Protein AF-A0A6G2X9A8-F1 (afdb_monomer_lite)

Structure (mmCIF, N/CA/C/O backbone):
data_AF-A0A6G2X9A8-F1
#
_entry.id   AF-A0A6G2X9A8-F1
#
loop_
_atom_site.group_PDB
_atom_site.id
_atom_site.type_symbol
_atom_site.label_atom_id
_atom_site.label_alt_id
_atom_site.label_comp_id
_atom_site.label_asym_id
_atom_site.label_entity_id
_atom_site.label_seq_id
_atom_site.pdbx_PDB_ins_code
_atom_site.Cartn_x
_atom_site.Cartn_y
_atom_site.Cartn_z
_atom_site.occupancy
_atom_site.B_iso_or_equiv
_atom_site.auth_seq_id
_atom_site.auth_comp_id
_atom_site.auth_asym_id
_atom_site.auth_atom_id
_atom_site.pdbx_PDB_model_num
ATOM 1 N N . MET A 1 1 ? 15.534 2.815 -18.500 1.00 61.81 1 MET A N 1
ATOM 2 C CA . MET A 1 1 ? 14.133 3.265 -18.374 1.00 61.81 1 MET A CA 1
ATOM 3 C C . MET A 1 1 ? 14.168 4.778 -18.281 1.00 61.81 1 MET A C 1
ATOM 5 O O . MET A 1 1 ? 14.915 5.272 -17.443 1.00 61.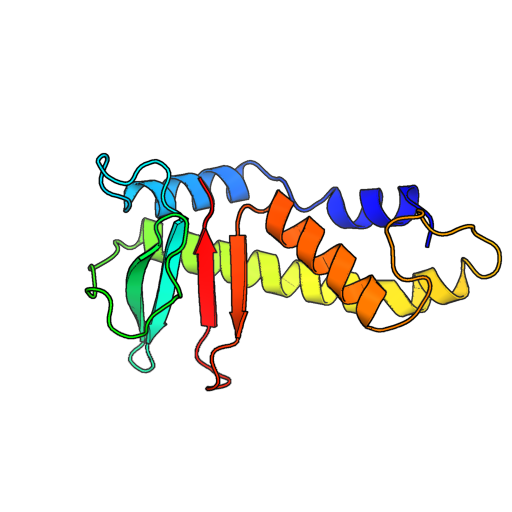81 1 MET A O 1
ATOM 9 N N . ASP A 1 2 ? 13.472 5.500 -19.159 1.00 64.50 2 ASP A N 1
ATOM 10 C CA . ASP A 1 2 ? 13.377 6.961 -19.018 1.00 64.50 2 ASP A CA 1
ATOM 11 C C . ASP A 1 2 ? 12.244 7.354 -18.055 1.00 64.50 2 ASP A C 1
ATOM 13 O O . ASP A 1 2 ? 11.486 6.514 -17.568 1.00 64.50 2 ASP A O 1
ATOM 17 N N . ASP A 1 3 ? 12.137 8.641 -17.745 1.00 68.88 3 ASP A N 1
ATOM 18 C CA . ASP A 1 3 ? 11.106 9.137 -16.832 1.00 68.88 3 ASP A CA 1
ATOM 19 C C . ASP A 1 3 ? 9.676 8.931 -17.381 1.00 68.88 3 ASP A C 1
ATOM 21 O O . ASP A 1 3 ? 8.725 8.771 -16.618 1.00 68.88 3 ASP A O 1
ATOM 25 N N . ASN A 1 4 ? 9.501 8.852 -18.706 1.00 74.06 4 ASN A N 1
ATOM 26 C CA . ASN A 1 4 ? 8.192 8.609 -19.322 1.00 74.06 4 ASN A CA 1
ATOM 27 C C . ASN A 1 4 ? 7.691 7.190 -19.055 1.00 74.06 4 ASN A C 1
ATOM 29 O O . ASN A 1 4 ? 6.519 6.981 -18.746 1.00 74.06 4 ASN A O 1
ATOM 33 N N . ASP A 1 5 ? 8.590 6.221 -19.155 1.00 71.38 5 ASP A N 1
ATOM 34 C CA . ASP A 1 5 ? 8.344 4.825 -18.835 1.00 71.38 5 ASP A CA 1
ATOM 35 C C . ASP A 1 5 ? 7.938 4.642 -17.354 1.00 71.38 5 ASP A C 1
ATOM 37 O O . ASP A 1 5 ? 6.937 3.980 -17.064 1.00 71.38 5 ASP A O 1
ATOM 41 N N . ARG A 1 6 ? 8.639 5.311 -16.421 1.00 73.31 6 ARG A N 1
ATOM 42 C CA . ARG A 1 6 ? 8.266 5.380 -14.990 1.00 73.31 6 ARG A CA 1
ATOM 43 C C . ARG A 1 6 ? 6.873 5.980 -14.812 1.00 73.31 6 ARG A C 1
ATOM 45 O O . ARG A 1 6 ? 6.024 5.382 -14.158 1.00 73.31 6 ARG A O 1
ATOM 52 N N . ARG A 1 7 ? 6.604 7.137 -15.425 1.00 75.62 7 ARG A N 1
ATOM 53 C CA . ARG A 1 7 ? 5.298 7.814 -15.326 1.00 75.62 7 ARG A CA 1
ATOM 54 C C . ARG A 1 7 ? 4.149 6.941 -15.817 1.00 75.62 7 ARG A C 1
ATOM 56 O O . ARG A 1 7 ? 3.105 6.942 -15.177 1.00 75.62 7 ARG A O 1
ATOM 63 N N . ARG A 1 8 ? 4.339 6.183 -16.903 1.00 76.12 8 ARG A N 1
ATOM 64 C CA . ARG A 1 8 ? 3.325 5.257 -17.439 1.00 76.12 8 ARG A CA 1
ATOM 65 C C . ARG A 1 8 ? 3.010 4.122 -16.473 1.00 76.12 8 ARG A C 1
ATOM 67 O O . ARG A 1 8 ? 1.839 3.830 -16.259 1.00 76.12 8 ARG A O 1
ATOM 74 N N . LEU A 1 9 ? 4.030 3.517 -15.860 1.00 73.50 9 LEU A N 1
ATOM 75 C CA . LEU A 1 9 ? 3.826 2.483 -14.839 1.00 73.50 9 LEU A CA 1
ATOM 76 C C . LEU A 1 9 ? 3.075 3.024 -13.615 1.00 73.50 9 LEU A C 1
ATOM 78 O O . LEU A 1 9 ? 2.259 2.317 -13.032 1.00 73.50 9 LEU A O 1
ATOM 82 N N . LEU A 1 10 ? 3.317 4.286 -13.257 1.00 76.00 10 LEU A N 1
ATOM 83 C CA . LEU A 1 10 ? 2.700 4.949 -12.108 1.00 76.00 10 LEU A CA 1
ATOM 84 C C . LEU A 1 10 ? 1.340 5.602 -12.411 1.00 76.00 10 LEU A C 1
ATOM 86 O O . LEU A 1 10 ? 0.674 6.082 -11.490 1.00 76.00 10 LEU A O 1
ATOM 90 N N . GLN A 1 11 ? 0.916 5.665 -13.673 1.00 75.75 11 GLN A N 1
ATOM 91 C CA . GLN A 1 11 ? -0.308 6.366 -14.074 1.00 75.75 11 GLN A CA 1
ATOM 92 C C . GLN A 1 11 ? -1.580 5.664 -13.575 1.00 75.75 11 GLN A C 1
ATOM 94 O O . GLN A 1 11 ? -2.604 6.312 -13.394 1.00 75.75 11 GLN A O 1
ATOM 99 N N . PHE A 1 12 ? -1.508 4.357 -13.322 1.00 66.56 12 PHE A N 1
ATOM 100 C CA . PHE A 1 12 ? -2.654 3.539 -12.910 1.00 66.56 12 PHE A CA 1
ATOM 101 C C . PHE A 1 12 ? -2.871 3.489 -11.389 1.00 66.56 12 PHE A C 1
ATOM 103 O O . PHE A 1 12 ? -3.877 2.953 -10.932 1.00 66.56 12 PHE A O 1
ATOM 110 N N . SER A 1 13 ? -1.944 4.063 -10.617 1.00 68.38 13 SER A N 1
ATOM 111 C CA . SER A 1 13 ? -1.923 3.962 -9.153 1.00 68.38 13 SER A CA 1
ATOM 112 C C . SER A 1 13 ? -3.014 4.797 -8.482 1.00 68.38 13 SER A C 1
ATOM 114 O O . SER A 1 13 ? -3.655 4.349 -7.538 1.00 68.38 13 SER A 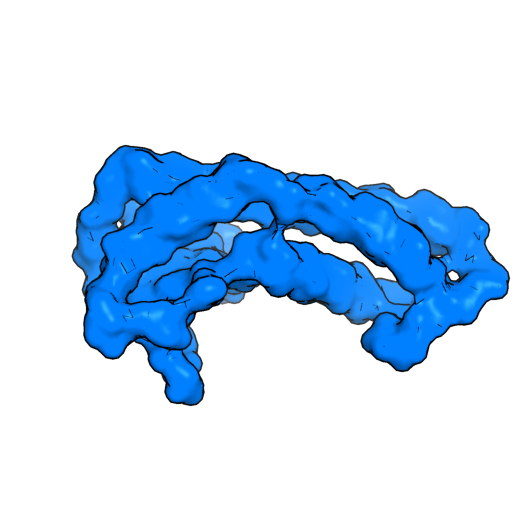O 1
ATOM 116 N N . GLU A 1 14 ? -3.229 6.023 -8.954 1.00 69.56 14 GLU A N 1
ATOM 117 C CA . GLU A 1 14 ? -4.117 6.989 -8.304 1.00 69.56 14 GLU A CA 1
ATOM 118 C C . GLU A 1 14 ? -5.523 6.868 -8.891 1.00 69.56 14 GLU A C 1
ATOM 120 O O . GLU A 1 14 ? -5.799 7.310 -10.006 1.00 69.56 14 GLU A O 1
ATOM 125 N N . THR A 1 15 ? -6.424 6.235 -8.140 1.00 79.69 15 THR A N 1
ATOM 126 C CA . THR A 1 15 ? -7.831 6.089 -8.526 1.00 79.69 15 THR A CA 1
ATOM 127 C C . THR A 1 15 ? -8.744 6.613 -7.419 1.00 79.69 15 THR A C 1
ATOM 129 O O . THR A 1 15 ? -8.373 6.549 -6.243 1.00 79.69 15 THR A O 1
ATOM 132 N N . PRO A 1 16 ? -9.974 7.059 -7.741 1.00 86.25 16 PRO A N 1
ATOM 133 C CA . PRO A 1 16 ? -10.953 7.448 -6.723 1.00 86.25 16 PRO A CA 1
ATOM 134 C C . PRO A 1 16 ? -11.212 6.357 -5.670 1.00 86.25 16 PRO A C 1
ATOM 136 O O . PRO A 1 16 ? -11.516 6.662 -4.520 1.00 86.25 16 PRO A O 1
ATOM 139 N N . LEU A 1 17 ? -11.058 5.081 -6.045 1.00 87.38 17 LEU A N 1
ATOM 140 C CA . LEU A 1 17 ? -11.202 3.943 -5.135 1.00 87.38 17 LEU A CA 1
ATOM 141 C C . LEU A 1 17 ? -10.061 3.863 -4.114 1.00 87.38 17 LEU A C 1
ATOM 143 O O . LEU A 1 17 ? -10.315 3.553 -2.951 1.00 87.38 17 LEU A O 1
ATOM 147 N N . VAL A 1 18 ? -8.826 4.169 -4.526 1.00 88.75 18 VAL A N 1
ATOM 148 C CA . VAL A 1 18 ? -7.668 4.241 -3.621 1.00 88.75 18 VAL A CA 1
ATOM 149 C C . VAL A 1 18 ? -7.857 5.369 -2.617 1.00 88.75 18 VAL A C 1
ATOM 151 O O . VAL A 1 18 ? -7.748 5.118 -1.420 1.00 88.75 18 VAL A O 1
ATOM 154 N N . GLU A 1 19 ? -8.242 6.564 -3.064 1.00 89.56 19 GLU A N 1
ATOM 155 C CA . GLU A 1 19 ? -8.492 7.690 -2.153 1.00 89.56 19 GLU A CA 1
ATOM 156 C C . GLU A 1 19 ? -9.636 7.402 -1.175 1.00 89.56 19 GLU A C 1
ATOM 158 O O . GLU A 1 19 ? -9.522 7.679 0.020 1.00 89.56 19 GLU A O 1
ATOM 163 N N . HIS A 1 20 ? -10.718 6.775 -1.646 1.00 91.81 20 HIS A N 1
ATOM 164 C CA . HIS A 1 20 ? -11.810 6.351 -0.774 1.00 91.81 20 HIS A CA 1
ATOM 165 C C . HIS A 1 20 ? -11.348 5.316 0.264 1.00 91.81 20 HIS A C 1
ATOM 167 O O . HIS A 1 20 ? -11.691 5.425 1.443 1.00 91.81 20 HIS A O 1
ATOM 173 N N . ALA A 1 21 ? -10.556 4.318 -0.140 1.00 91.50 21 ALA A N 1
ATOM 174 C CA . ALA A 1 21 ? -10.024 3.308 0.771 1.00 91.50 21 ALA A CA 1
ATOM 175 C C . ALA A 1 21 ? -9.057 3.916 1.802 1.00 91.50 21 ALA A C 1
ATOM 177 O O . ALA A 1 21 ? -9.177 3.633 2.997 1.00 91.50 21 ALA A O 1
ATOM 178 N N . VAL A 1 22 ? -8.160 4.808 1.370 1.00 91.25 22 VAL A N 1
ATOM 179 C CA . VAL A 1 22 ? -7.261 5.564 2.253 1.00 91.25 22 VAL A CA 1
ATOM 180 C C . VAL A 1 22 ? -8.070 6.391 3.248 1.00 91.25 22 VAL A C 1
ATOM 182 O O . VAL A 1 22 ? -7.839 6.275 4.449 1.00 91.25 22 VAL A O 1
ATOM 185 N N . GLY A 1 23 ? -9.065 7.154 2.785 1.00 91.06 23 GLY A N 1
ATOM 186 C CA . GLY A 1 23 ? -9.962 7.934 3.641 1.00 91.06 23 GLY A CA 1
ATOM 187 C C . GLY A 1 23 ? -10.725 7.074 4.653 1.00 91.06 23 GLY A C 1
ATOM 188 O O . GLY A 1 23 ? -10.810 7.427 5.830 1.00 91.06 23 GLY A O 1
ATOM 189 N N . THR A 1 24 ? -11.206 5.905 4.222 1.00 92.94 24 THR A N 1
ATOM 190 C CA . THR A 1 24 ? -11.918 4.941 5.076 1.00 92.94 24 THR A CA 1
ATOM 191 C C . THR A 1 24 ? -11.026 4.413 6.199 1.00 92.94 24 THR A C 1
ATOM 193 O O . THR A 1 24 ? -11.468 4.316 7.340 1.00 92.94 24 THR A O 1
ATOM 196 N N . LEU A 1 25 ? -9.763 4.084 5.912 1.00 89.94 25 LEU A N 1
ATOM 197 C CA . LEU A 1 25 ? -8.821 3.651 6.948 1.00 89.94 25 LEU A CA 1
ATOM 198 C C . LEU A 1 25 ? -8.397 4.812 7.846 1.00 89.94 25 LEU A C 1
ATOM 200 O O . LEU A 1 25 ? -8.349 4.677 9.065 1.00 89.94 25 LEU A O 1
ATOM 204 N N . ARG A 1 26 ? -8.132 5.977 7.253 1.00 87.62 26 ARG A N 1
ATOM 205 C CA . ARG A 1 26 ? -7.767 7.212 7.954 1.00 87.62 26 ARG A CA 1
ATOM 206 C C . ARG A 1 26 ? -8.832 7.670 8.947 1.00 87.62 26 ARG A C 1
ATOM 208 O O . ARG A 1 26 ? -8.471 8.296 9.937 1.00 87.62 26 ARG A O 1
ATOM 215 N N . SER A 1 27 ? -10.103 7.321 8.747 1.00 87.44 27 SER A N 1
ATOM 216 C CA . SER A 1 27 ? -11.168 7.604 9.717 1.00 87.44 27 SER A CA 1
ATOM 217 C C . SER A 1 27 ? -10.986 6.867 11.054 1.00 87.44 27 SER A C 1
ATOM 219 O O . SER A 1 27 ? -11.657 7.206 12.024 1.00 87.44 27 SER A O 1
ATOM 221 N N . CYS A 1 28 ? -10.113 5.854 11.118 1.00 80.56 28 CYS A N 1
ATOM 222 C CA . CYS A 1 28 ? -9.724 5.188 12.363 1.00 80.56 28 CYS A CA 1
ATOM 223 C C . CYS A 1 28 ? -8.750 6.020 13.207 1.00 80.56 28 CYS A C 1
ATOM 225 O O . CYS A 1 28 ? -8.543 5.697 14.375 1.00 80.56 28 CYS A O 1
ATOM 227 N N . VAL A 1 29 ? -8.097 7.029 12.620 1.00 78.44 29 VAL A N 1
ATOM 228 C CA . VAL A 1 29 ? -7.092 7.850 13.300 1.00 78.44 29 VAL A CA 1
ATOM 229 C C . VAL A 1 29 ? -7.810 8.869 14.190 1.00 78.44 29 VAL A C 1
ATOM 231 O O . VAL A 1 29 ? -8.576 9.681 13.665 1.00 78.44 29 VAL A O 1
ATOM 234 N N . PRO A 1 30 ? -7.570 8.868 15.515 1.00 77.06 30 PRO A N 1
ATOM 235 C CA . PRO A 1 30 ? -8.091 9.907 16.397 1.00 77.06 30 PRO A CA 1
ATOM 236 C C . PRO A 1 30 ? -7.621 11.299 15.953 1.00 77.06 30 PRO A C 1
ATOM 238 O O . PRO A 1 30 ? -6.513 11.453 15.430 1.00 77.06 30 PRO A O 1
ATOM 241 N N . SER A 1 31 ? -8.457 12.322 16.135 1.00 77.75 31 SER A N 1
ATOM 242 C CA . SER A 1 31 ? -8.208 13.668 15.599 1.00 77.75 31 SER A CA 1
ATOM 243 C C . SER A 1 31 ? -6.950 14.320 16.181 1.00 77.75 31 SER A C 1
ATOM 245 O O . SER A 1 31 ? -6.271 15.077 15.483 1.00 77.75 31 SER A O 1
ATOM 247 N N . GLU A 1 32 ? -6.585 13.968 17.413 1.00 75.94 32 GLU A N 1
ATOM 248 C CA . GLU A 1 32 ? -5.345 14.365 18.079 1.00 75.94 32 GLU A CA 1
ATOM 249 C C . GLU A 1 32 ? -4.076 13.844 17.376 1.00 75.94 32 GLU A C 1
ATOM 251 O O . GLU A 1 32 ? -2.995 14.397 17.568 1.00 75.94 32 GLU A O 1
ATOM 256 N N . TYR A 1 33 ? -4.206 12.834 16.510 1.00 76.94 33 TYR A N 1
ATOM 257 C CA . TYR A 1 33 ? -3.117 12.252 15.726 1.00 76.94 33 TYR A CA 1
ATOM 258 C C . TYR A 1 33 ? -3.320 12.413 14.217 1.00 76.94 33 TYR A C 1
ATOM 260 O O . TYR A 1 33 ? -2.814 11.607 13.433 1.00 76.94 33 TYR A O 1
ATOM 268 N N . LYS A 1 34 ? -4.049 13.449 13.778 1.00 76.12 34 LYS A N 1
ATOM 269 C CA . LYS A 1 34 ? -4.361 13.673 12.356 1.00 76.12 34 LYS A CA 1
ATOM 270 C C . LYS A 1 34 ? -3.123 13.652 11.444 1.00 76.12 34 LYS A C 1
ATOM 272 O O . LYS A 1 34 ? -3.214 13.135 10.336 1.00 76.12 34 LYS A O 1
ATOM 277 N N . ASP A 1 35 ? -1.975 14.126 11.922 1.00 80.19 35 ASP A N 1
ATOM 278 C CA . ASP A 1 35 ? -0.731 14.193 11.143 1.00 80.19 35 ASP A CA 1
ATOM 279 C C . ASP A 1 35 ? 0.120 12.908 11.266 1.00 80.19 35 ASP A C 1
ATOM 281 O O . ASP A 1 35 ? 1.150 12.757 10.608 1.00 80.19 35 ASP A O 1
ATOM 285 N N . GLY A 1 36 ? -0.308 11.959 12.106 1.00 80.12 36 GLY A N 1
ATOM 286 C CA . GLY A 1 36 ? 0.328 10.659 12.286 1.00 80.12 36 GLY A CA 1
ATOM 287 C C . GLY A 1 36 ? 0.026 9.696 11.137 1.00 80.12 36 GLY A C 1
ATOM 288 O O . GLY A 1 36 ? -0.987 9.806 10.445 1.00 80.12 36 GLY A O 1
ATOM 289 N N . LYS A 1 37 ? 0.904 8.711 10.938 1.00 83.94 37 LYS A N 1
ATOM 290 C CA . LYS A 1 37 ? 0.696 7.631 9.966 1.00 83.94 37 LYS A CA 1
ATOM 291 C C . LYS A 1 37 ? -0.068 6.485 10.618 1.00 83.94 37 LYS A C 1
ATOM 293 O O . LYS A 1 37 ? 0.255 6.087 11.731 1.00 83.94 37 LYS A O 1
ATOM 298 N N . LEU A 1 38 ? -1.042 5.911 9.929 1.00 85.19 38 LEU A N 1
ATOM 299 C CA . LEU A 1 38 ? -1.799 4.768 10.433 1.00 85.19 38 LEU A CA 1
ATOM 300 C C . LEU A 1 38 ? -1.068 3.472 10.079 1.00 85.19 38 LEU A C 1
ATOM 302 O O . LEU A 1 38 ? -0.910 3.155 8.910 1.00 85.19 38 LEU A O 1
ATOM 306 N N . PHE A 1 39 ? -0.625 2.721 11.074 1.00 86.12 39 PHE A N 1
ATOM 307 C CA . PHE A 1 39 ? -0.070 1.383 10.922 1.00 86.12 39 PHE A CA 1
ATOM 308 C C . PHE A 1 39 ? -1.178 0.350 11.116 1.00 86.12 39 PHE A C 1
ATOM 310 O O . PHE A 1 39 ? -1.857 0.373 12.143 1.00 86.12 39 PHE A O 1
ATOM 317 N N . LEU A 1 40 ? -1.352 -0.546 10.148 1.00 86.06 40 LEU A N 1
ATOM 318 C CA . LEU A 1 40 ? -2.248 -1.692 10.247 1.00 86.06 40 LEU A CA 1
ATOM 319 C C . LEU A 1 40 ? -1.463 -2.978 10.008 1.00 86.06 40 LEU A C 1
ATOM 321 O O . LEU A 1 40 ? -0.709 -3.050 9.042 1.00 86.06 40 LEU A O 1
ATOM 325 N N . GLU A 1 41 ? -1.675 -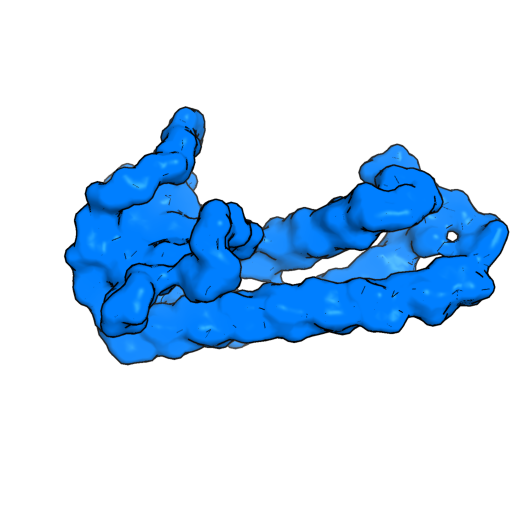3.986 10.844 1.00 84.50 41 GLU A N 1
ATOM 326 C CA . GLU A 1 41 ? -0.999 -5.287 10.794 1.00 84.50 41 GLU A CA 1
ATOM 327 C C . GLU A 1 41 ? -2.027 -6.417 10.863 1.00 84.50 41 GLU A C 1
ATOM 329 O O . GLU A 1 41 ? -2.868 -6.429 11.759 1.00 84.50 41 GLU A O 1
ATOM 334 N N . LEU A 1 42 ? -1.963 -7.364 9.924 1.00 80.44 42 LEU A N 1
ATOM 335 C CA . LEU A 1 42 ? -2.825 -8.546 9.921 1.00 80.44 42 LEU A CA 1
ATOM 336 C C . LEU A 1 42 ? -2.246 -9.637 10.831 1.00 80.44 42 LEU A C 1
ATOM 338 O O . LEU A 1 42 ? -1.293 -10.306 10.446 1.00 80.44 42 LEU A O 1
ATOM 342 N N . GLY A 1 43 ? -2.842 -9.835 12.003 1.00 74.19 43 GLY A N 1
ATOM 343 C CA . GLY A 1 43 ? -2.520 -10.917 12.927 1.00 74.19 43 GLY A CA 1
ATOM 344 C C . GLY A 1 43 ? -2.791 -12.308 12.343 1.00 74.19 43 GLY A C 1
ATOM 345 O O . GLY A 1 43 ? -3.591 -12.486 11.423 1.00 74.19 43 GLY A O 1
ATOM 346 N N . VAL A 1 44 ? -2.132 -13.322 12.912 1.00 75.06 44 VAL A N 1
ATOM 347 C CA . VAL A 1 44 ? -2.236 -14.736 12.484 1.00 75.06 44 VAL A CA 1
ATOM 348 C C . VAL A 1 44 ? -3.659 -15.289 12.647 1.00 75.06 44 VAL A C 1
ATOM 350 O O . VAL A 1 44 ? -4.079 -16.181 11.916 1.00 75.06 44 VAL A O 1
ATOM 353 N N . ASP A 1 45 ? -4.423 -14.732 13.581 1.00 73.88 45 ASP A N 1
ATOM 354 C CA . ASP A 1 45 ? -5.833 -15.045 13.823 1.00 73.88 45 ASP A CA 1
ATOM 355 C C . ASP A 1 45 ? -6.795 -14.324 12.855 1.00 73.88 45 ASP A C 1
ATOM 357 O O . ASP A 1 45 ? -8.016 -14.431 12.985 1.00 73.88 45 ASP A O 1
ATOM 361 N N . GLY A 1 46 ? -6.262 -13.580 11.881 1.00 73.31 46 GLY A N 1
ATOM 362 C CA . GLY A 1 46 ? -7.029 -12.791 10.922 1.00 73.31 46 GLY A CA 1
ATOM 363 C C . GLY A 1 46 ? -7.559 -11.470 11.483 1.00 73.31 46 GLY A C 1
ATOM 364 O O . GLY A 1 46 ? -8.324 -10.786 10.794 1.00 73.31 46 GLY A O 1
ATOM 365 N N . THR A 1 47 ? -7.182 -11.097 12.710 1.00 77.38 47 THR A N 1
ATOM 366 C CA . THR A 1 47 ? -7.493 -9.778 13.268 1.00 77.38 47 THR A CA 1
ATOM 367 C C . THR A 1 47 ? -6.554 -8.719 12.703 1.00 77.38 47 THR A C 1
ATOM 369 O O . THR A 1 47 ? -5.441 -9.014 12.283 1.00 77.38 47 THR A O 1
ATOM 372 N N . ILE A 1 48 ? -7.006 -7.466 12.650 1.00 78.81 48 ILE A N 1
ATOM 373 C CA . ILE A 1 48 ? -6.167 -6.351 12.205 1.00 78.81 48 ILE A CA 1
ATOM 374 C C . ILE A 1 48 ? -5.831 -5.490 13.418 1.00 78.81 48 ILE A C 1
ATOM 376 O O . ILE A 1 48 ? -6.713 -4.904 14.048 1.00 78.81 48 ILE A O 1
ATOM 380 N N . HIS A 1 49 ? -4.546 -5.424 13.745 1.00 78.88 49 HIS A N 1
ATOM 381 C CA . HIS A 1 49 ? -3.999 -4.545 14.768 1.00 78.88 49 HIS A CA 1
ATOM 382 C C . HIS A 1 49 ? -3.772 -3.159 14.178 1.00 78.88 49 HIS A C 1
ATOM 384 O O . HIS A 1 49 ? -3.307 -3.031 13.047 1.00 78.88 49 HIS A O 1
ATOM 390 N N . VAL A 1 50 ? -4.103 -2.116 14.939 1.00 79.62 50 VAL A N 1
ATOM 391 C CA . VAL A 1 50 ? -4.069 -0.733 14.457 1.00 79.62 50 VAL A CA 1
ATOM 392 C C . VAL A 1 50 ? -3.243 0.123 15.409 1.00 79.62 50 VAL A C 1
ATOM 394 O O . VAL A 1 50 ? -3.403 0.076 16.624 1.00 79.62 50 VAL A O 1
ATOM 397 N N . GLY A 1 51 ? -2.360 0.950 14.865 1.00 78.00 51 GLY A N 1
ATOM 398 C CA . GLY A 1 51 ? -1.581 1.913 15.632 1.00 78.00 51 GLY A CA 1
ATOM 399 C C . GLY A 1 51 ? -1.378 3.208 14.862 1.00 78.00 51 GLY A C 1
ATOM 400 O O . GLY A 1 51 ? -1.456 3.222 13.641 1.00 78.00 51 GLY A O 1
ATOM 401 N N . VAL A 1 52 ? -1.079 4.303 15.560 1.00 78.25 52 VAL A N 1
ATOM 402 C CA . VAL A 1 52 ? -0.768 5.587 14.912 1.00 78.25 52 VAL A CA 1
ATOM 403 C C . VAL A 1 52 ? 0.677 5.973 15.188 1.00 78.25 52 VAL A C 1
ATOM 405 O O . VAL A 1 52 ? 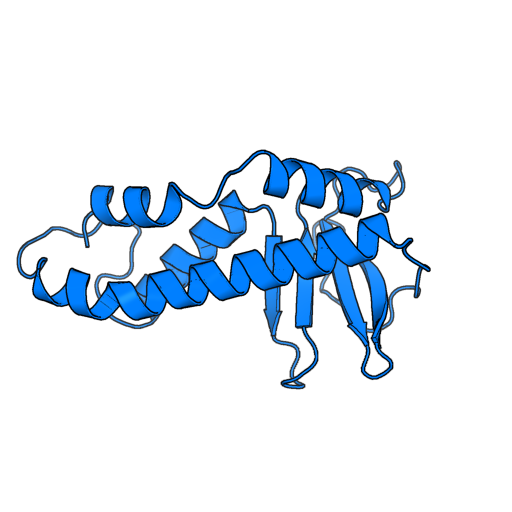1.047 6.211 16.332 1.00 78.25 52 VAL A O 1
ATOM 408 N N . LEU A 1 53 ? 1.516 5.953 14.157 1.00 78.38 53 LEU A N 1
ATOM 409 C CA . LEU A 1 53 ? 2.934 6.303 14.198 1.00 78.38 53 LEU A CA 1
ATOM 410 C C . LEU A 1 53 ? 3.092 7.819 14.109 1.00 78.38 53 LEU A C 1
ATOM 412 O O . LEU A 1 53 ? 2.747 8.422 13.089 1.00 78.38 53 LEU A O 1
ATOM 416 N N . MET A 1 54 ? 3.643 8.420 15.158 1.00 80.06 54 MET A N 1
ATOM 417 C CA . MET A 1 54 ? 3.999 9.834 15.149 1.00 80.06 54 MET A CA 1
ATOM 418 C C . MET A 1 54 ? 5.331 10.061 14.418 1.00 80.06 54 MET A C 1
ATOM 420 O O . MET A 1 54 ? 6.122 9.127 14.253 1.00 80.06 54 MET A O 1
ATOM 424 N N . PRO A 1 55 ? 5.611 11.287 13.945 1.00 68.31 55 PRO A N 1
ATOM 425 C CA . PRO A 1 55 ? 6.914 11.614 13.375 1.00 68.31 55 PRO A CA 1
ATOM 426 C C . PRO A 1 55 ? 8.048 11.273 14.356 1.00 68.31 55 PRO A C 1
ATOM 428 O O . PRO A 1 55 ? 8.074 11.777 15.474 1.00 68.31 55 PRO A O 1
ATOM 431 N N . GLY A 1 56 ? 8.977 10.407 13.939 1.00 66.12 56 GLY A N 1
ATOM 432 C CA . GLY A 1 56 ? 10.083 9.919 14.776 1.00 66.12 56 GLY A CA 1
ATOM 433 C C . GLY A 1 56 ? 9.833 8.571 15.464 1.00 66.12 56 GLY A C 1
ATOM 434 O O . GLY A 1 56 ? 10.794 7.942 15.911 1.00 66.12 56 GLY A O 1
ATOM 435 N N . ASP A 1 57 ? 8.592 8.076 15.482 1.00 68.69 57 ASP A N 1
ATOM 436 C CA . ASP A 1 57 ? 8.282 6.755 16.028 1.00 68.69 57 ASP A CA 1
ATOM 437 C C . ASP A 1 57 ? 8.856 5.638 15.152 1.00 68.69 57 ASP A C 1
ATOM 439 O O . ASP A 1 57 ? 8.700 5.624 13.925 1.00 68.69 57 ASP A O 1
ATOM 443 N N . ARG A 1 58 ? 9.443 4.625 15.798 1.00 59.59 58 ARG A N 1
ATOM 444 C CA . ARG A 1 58 ? 9.662 3.324 15.158 1.00 59.59 58 ARG A CA 1
ATOM 445 C C . ARG A 1 58 ? 8.375 2.494 15.243 1.00 59.59 58 ARG A C 1
ATOM 447 O O . ARG A 1 58 ? 7.718 2.513 16.288 1.00 59.59 58 ARG A O 1
ATOM 454 N N . PRO A 1 59 ? 8.010 1.746 14.187 1.00 55.78 59 PRO A N 1
ATOM 455 C CA . PRO A 1 59 ? 6.942 0.761 14.283 1.00 55.78 59 PRO A CA 1
ATOM 456 C C . PRO A 1 59 ? 7.324 -0.276 15.344 1.00 55.78 59 PRO A C 1
ATOM 458 O O . PRO A 1 59 ? 8.348 -0.943 15.226 1.00 55.78 59 PRO A O 1
ATOM 461 N N . SER A 1 60 ? 6.529 -0.349 16.410 1.00 50.88 60 SER A N 1
ATOM 462 C CA . SER A 1 60 ? 6.697 -1.313 17.496 1.00 50.88 60 SER A CA 1
ATOM 463 C C . SER A 1 60 ? 5.516 -2.278 17.459 1.00 50.88 60 SER A C 1
ATOM 465 O O . SER A 1 60 ? 4.375 -1.798 17.492 1.00 50.88 60 SER A O 1
ATOM 467 N N . PRO A 1 61 ? 5.751 -3.600 17.425 1.00 43.38 61 PRO A N 1
ATOM 468 C CA . PRO A 1 61 ? 4.682 -4.580 17.573 1.00 43.38 61 PRO A CA 1
ATOM 469 C C . PRO A 1 61 ? 4.017 -4.404 18.949 1.00 43.38 61 PRO A C 1
ATOM 471 O O . PRO A 1 61 ? 4.701 -4.145 19.941 1.00 43.38 61 PRO A O 1
ATOM 474 N N . GLY A 1 62 ? 2.681 -4.471 19.003 1.00 44.66 62 GLY A N 1
ATOM 475 C CA . GLY A 1 62 ? 1.907 -4.383 20.256 1.00 44.66 62 GLY A CA 1
ATOM 476 C C . GLY A 1 62 ? 1.038 -3.132 20.457 1.00 44.66 62 GLY A C 1
ATOM 477 O O . GLY A 1 62 ? 0.614 -2.850 21.578 1.00 44.66 62 GLY A O 1
ATOM 478 N N . ARG A 1 63 ? 0.736 -2.363 19.405 1.00 57.50 63 ARG A N 1
ATOM 479 C CA . ARG A 1 63 ? -0.224 -1.246 19.499 1.00 57.50 63 ARG A CA 1
ATOM 480 C C . ARG A 1 63 ? -1.668 -1.777 19.515 1.00 57.50 63 ARG A C 1
ATOM 482 O O . ARG A 1 63 ? -1.967 -2.776 18.869 1.00 57.50 63 ARG A O 1
ATOM 489 N N . LYS A 1 64 ? -2.530 -1.142 20.327 1.00 56.78 64 LYS A N 1
ATOM 490 C CA . LYS A 1 64 ? -3.898 -1.584 20.678 1.00 56.78 64 LYS A CA 1
ATOM 491 C C . LYS A 1 64 ? -4.643 -2.203 19.488 1.00 56.78 64 LYS A C 1
ATOM 493 O O . LYS A 1 64 ? -4.865 -1.545 18.481 1.00 56.78 64 LYS A O 1
ATOM 498 N N . ALA A 1 65 ? -5.118 -3.438 19.641 1.00 58.00 65 ALA A N 1
ATOM 499 C CA . ALA A 1 65 ? -6.065 -4.021 18.699 1.00 58.00 65 ALA A CA 1
ATOM 500 C C . ALA A 1 65 ? -7.375 -3.216 18.745 1.00 58.00 65 ALA A C 1
ATOM 502 O O . ALA A 1 65 ? -8.148 -3.319 19.699 1.00 58.00 65 ALA A O 1
ATOM 503 N N . ILE A 1 66 ? -7.606 -2.369 17.744 1.00 65.81 66 ILE A N 1
ATOM 504 C CA . ILE A 1 66 ? -8.886 -1.688 17.558 1.00 65.81 66 ILE A CA 1
ATOM 505 C C . ILE A 1 66 ? -9.720 -2.576 16.645 1.00 65.81 66 ILE A C 1
ATOM 507 O O . ILE A 1 66 ? -9.254 -2.998 15.589 1.00 65.81 66 ILE A O 1
ATOM 511 N N . LYS A 1 67 ? -10.965 -2.856 17.035 1.00 69.62 67 LYS A N 1
ATOM 512 C CA . LYS A 1 67 ? -11.904 -3.520 16.131 1.00 69.62 67 LYS A CA 1
ATOM 513 C C . LYS A 1 67 ? -12.219 -2.572 14.983 1.00 69.62 67 LYS A C 1
ATOM 515 O O . LYS A 1 67 ? -12.903 -1.571 15.181 1.00 69.62 67 LYS A O 1
ATOM 520 N N . ILE A 1 68 ? -11.726 -2.901 13.798 1.00 80.88 68 ILE A N 1
ATOM 521 C CA . ILE A 1 68 ? -12.145 -2.235 12.573 1.00 80.88 68 ILE A CA 1
ATOM 522 C C . ILE A 1 68 ? -13.483 -2.812 12.100 1.00 80.88 68 ILE A C 1
ATOM 524 O O . ILE A 1 68 ? -13.787 -3.986 12.321 1.00 80.88 68 ILE A O 1
ATOM 528 N N . ASN A 1 69 ? -14.302 -1.984 11.461 1.00 87.31 69 ASN A N 1
ATOM 529 C CA . ASN A 1 69 ? -15.562 -2.418 10.868 1.00 87.31 69 ASN A CA 1
ATOM 530 C C . ASN A 1 69 ? -15.339 -3.093 9.498 1.00 87.31 69 ASN A C 1
ATOM 532 O O . ASN A 1 69 ? -14.232 -3.122 8.957 1.00 87.31 69 ASN A O 1
ATOM 536 N N . GLN A 1 70 ? -16.413 -3.625 8.908 1.00 89.75 70 GLN A N 1
ATOM 537 C CA . GLN A 1 70 ? -16.340 -4.331 7.625 1.00 89.75 70 GLN A CA 1
ATOM 538 C C . GLN A 1 70 ? -15.839 -3.442 6.473 1.00 89.75 70 GLN A C 1
ATOM 540 O O . GLN A 1 70 ? -15.095 -3.917 5.613 1.00 89.75 70 GLN A O 1
ATOM 545 N N . ALA A 1 71 ? -16.214 -2.159 6.451 1.00 90.06 71 ALA A N 1
ATOM 546 C CA . ALA A 1 71 ? -15.780 -1.221 5.415 1.00 90.06 71 ALA A CA 1
ATOM 547 C C . ALA A 1 71 ? -14.269 -0.950 5.504 1.00 90.06 71 ALA A C 1
ATOM 549 O O . ALA A 1 71 ? -13.570 -0.998 4.497 1.00 90.06 71 ALA A O 1
ATOM 550 N N . GLN A 1 72 ? -13.753 -0.754 6.717 1.00 89.75 72 GLN A N 1
ATOM 551 C CA . GLN A 1 72 ? -12.327 -0.577 6.992 1.00 89.75 72 GLN A CA 1
ATOM 552 C C . GLN A 1 72 ? -11.528 -1.835 6.654 1.00 89.75 72 GLN A C 1
ATOM 554 O O . GLN A 1 72 ? -10.481 -1.742 6.022 1.00 89.75 72 GLN A O 1
ATOM 559 N N . ARG A 1 73 ? -12.042 -3.023 6.994 1.00 89.62 73 ARG A N 1
ATOM 560 C CA . ARG A 1 73 ? -11.407 -4.285 6.596 1.00 89.62 73 ARG A CA 1
ATOM 561 C C . ARG A 1 73 ? -11.317 -4.418 5.078 1.00 89.62 73 ARG A C 1
ATOM 563 O O . ARG A 1 73 ? -10.250 -4.697 4.548 1.00 89.62 73 ARG A O 1
ATOM 570 N N . THR A 1 74 ? -12.412 -4.121 4.383 1.00 91.25 74 THR A N 1
ATOM 571 C CA . THR A 1 74 ? -12.458 -4.150 2.915 1.00 91.25 74 THR A CA 1
ATOM 572 C C . THR A 1 74 ? -11.474 -3.147 2.305 1.00 91.25 74 THR A C 1
ATOM 574 O O . THR A 1 74 ? -10.793 -3.467 1.336 1.00 91.25 74 THR A O 1
ATOM 577 N N . ALA A 1 75 ? -11.350 -1.950 2.886 1.00 92.00 75 ALA A N 1
ATOM 578 C CA . ALA A 1 75 ? -10.384 -0.943 2.452 1.00 92.00 75 ALA A CA 1
ATOM 579 C C . ALA A 1 75 ? -8.927 -1.398 2.654 1.00 92.00 75 ALA A C 1
ATOM 581 O O . ALA A 1 75 ? -8.095 -1.186 1.772 1.00 92.00 75 ALA A O 1
ATOM 582 N N . PHE A 1 76 ? -8.623 -2.056 3.779 1.00 90.50 76 PHE A N 1
ATOM 583 C CA . PHE A 1 76 ? -7.314 -2.665 4.032 1.00 90.50 76 PHE A CA 1
ATOM 584 C C . PHE A 1 76 ? -6.983 -3.738 2.987 1.00 90.50 76 PHE A C 1
ATOM 586 O O . PHE A 1 76 ? -5.946 -3.644 2.328 1.00 90.50 76 PHE A O 1
ATOM 593 N N . ASP A 1 77 ? -7.884 -4.702 2.780 1.00 89.44 77 ASP A N 1
ATOM 594 C CA . ASP A 1 77 ? -7.691 -5.790 1.817 1.00 89.44 77 ASP A CA 1
ATOM 595 C C . ASP A 1 77 ? -7.529 -5.249 0.387 1.00 89.44 77 ASP A C 1
ATOM 597 O O . ASP A 1 77 ? -6.644 -5.682 -0.356 1.00 89.44 77 ASP A O 1
ATOM 601 N N . PHE A 1 78 ? -8.334 -4.248 0.016 1.00 91.06 78 PHE A N 1
ATOM 602 C CA . PHE A 1 78 ? -8.254 -3.577 -1.278 1.00 91.06 78 PHE A CA 1
ATOM 603 C C . PHE A 1 78 ? -6.898 -2.900 -1.502 1.00 91.06 78 PHE A C 1
ATOM 605 O O . PHE A 1 78 ? -6.282 -3.103 -2.551 1.00 91.06 78 PHE A O 1
ATOM 612 N N . LEU A 1 79 ? -6.401 -2.118 -0.538 1.00 89.56 79 LEU A N 1
ATOM 613 C CA . LEU A 1 79 ? -5.109 -1.434 -0.666 1.00 89.56 79 LEU A CA 1
ATOM 614 C C . LEU A 1 79 ? -3.949 -2.430 -0.721 1.00 89.56 79 LEU A C 1
ATOM 616 O O . LEU A 1 79 ? -3.028 -2.261 -1.522 1.00 89.56 79 LEU A O 1
ATOM 620 N N . LEU A 1 80 ? -4.018 -3.502 0.069 1.00 87.31 80 LEU A N 1
ATOM 621 C CA . LEU A 1 80 ? -3.013 -4.557 0.064 1.00 87.31 80 LEU A CA 1
ATOM 622 C C . LEU A 1 80 ? -2.969 -5.297 -1.282 1.00 87.31 80 LEU A C 1
ATOM 624 O O . LEU A 1 80 ? -1.889 -5.503 -1.843 1.00 87.31 80 LEU A O 1
ATOM 628 N N . ALA A 1 81 ? -4.135 -5.656 -1.824 1.00 87.44 81 ALA A N 1
ATOM 629 C CA . ALA A 1 81 ? -4.253 -6.277 -3.139 1.00 87.44 81 ALA A CA 1
ATOM 630 C C . ALA A 1 81 ? -3.780 -5.331 -4.254 1.00 87.44 81 ALA A C 1
ATOM 632 O O . ALA A 1 81 ? -3.043 -5.750 -5.145 1.00 87.44 81 ALA A O 1
ATOM 633 N N . THR A 1 82 ? -4.134 -4.046 -4.168 1.00 87.62 82 THR A N 1
ATOM 634 C CA . THR A 1 82 ? -3.722 -3.011 -5.127 1.00 87.62 82 THR A CA 1
ATOM 635 C C . THR A 1 82 ? -2.205 -2.855 -5.154 1.00 87.62 82 THR A C 1
ATOM 637 O O . THR A 1 82 ? -1.608 -2.858 -6.233 1.00 87.62 82 THR A O 1
ATOM 640 N N . ALA A 1 83 ? -1.561 -2.781 -3.986 1.00 85.19 83 ALA A N 1
ATOM 641 C CA . ALA A 1 83 ? -0.107 -2.700 -3.883 1.00 85.19 83 ALA A CA 1
ATOM 642 C C . ALA A 1 83 ? 0.575 -3.956 -4.443 1.00 85.19 83 ALA A C 1
ATOM 644 O O . ALA A 1 83 ? 1.540 -3.857 -5.202 1.00 85.19 83 ALA A O 1
ATOM 645 N N . ALA A 1 84 ? 0.061 -5.143 -4.104 1.00 84.69 84 ALA A N 1
ATOM 646 C CA 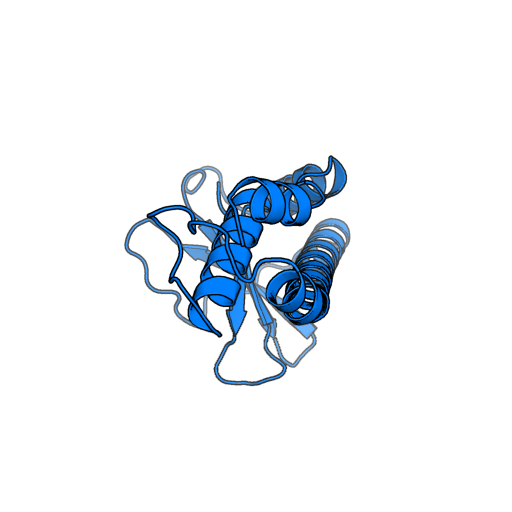. ALA A 1 84 ? 0.590 -6.410 -4.602 1.00 84.69 84 ALA A CA 1
ATOM 647 C C . ALA A 1 84 ? 0.472 -6.520 -6.131 1.00 84.69 84 ALA A C 1
ATOM 649 O O . ALA A 1 84 ? 1.435 -6.903 -6.795 1.00 84.69 84 ALA A O 1
ATOM 650 N N . TYR A 1 85 ? -0.676 -6.131 -6.690 1.00 84.81 85 TYR A N 1
ATOM 651 C CA . TYR A 1 85 ? -0.918 -6.119 -8.129 1.00 84.81 85 TYR A CA 1
ATOM 652 C C . TYR A 1 85 ? 0.040 -5.175 -8.862 1.00 84.81 85 TYR A C 1
ATOM 654 O O . TYR A 1 85 ? 0.687 -5.581 -9.826 1.00 84.81 85 TYR A O 1
ATOM 662 N N . HIS A 1 86 ? 0.207 -3.943 -8.379 1.00 82.88 86 HIS A N 1
ATOM 663 C CA . HIS A 1 86 ? 1.116 -2.987 -9.009 1.00 82.88 86 HIS A CA 1
ATOM 664 C C . HIS A 1 86 ? 2.588 -3.404 -8.881 1.00 82.88 86 HIS A C 1
ATOM 666 O O . HIS A 1 86 ? 3.334 -3.302 -9.854 1.00 82.88 86 HIS A O 1
ATOM 672 N N . ARG A 1 87 ? 3.012 -3.947 -7.729 1.00 83.19 87 ARG A N 1
ATOM 673 C CA . ARG A 1 87 ? 4.355 -4.537 -7.569 1.00 83.19 87 ARG A CA 1
ATOM 674 C C . ARG A 1 87 ? 4.589 -5.659 -8.586 1.00 83.19 87 ARG A C 1
ATOM 676 O O . ARG A 1 87 ? 5.649 -5.704 -9.213 1.00 83.19 87 ARG A O 1
ATOM 683 N N . LEU A 1 88 ? 3.594 -6.528 -8.793 1.00 83.31 88 LEU A N 1
ATOM 684 C CA . LEU A 1 88 ? 3.652 -7.584 -9.802 1.00 83.31 88 LEU A CA 1
ATOM 685 C C . LEU A 1 88 ? 3.777 -6.995 -11.213 1.00 83.31 88 LEU A C 1
ATOM 687 O O . LEU A 1 88 ? 4.706 -7.369 -11.927 1.00 83.31 88 LEU A O 1
ATOM 691 N N . LEU A 1 89 ? 2.914 -6.044 -11.586 1.00 82.62 89 LEU A N 1
ATOM 692 C CA . LEU A 1 89 ? 2.956 -5.376 -12.890 1.00 82.62 89 LEU A CA 1
ATOM 693 C C . LEU A 1 89 ? 4.320 -4.744 -13.169 1.00 82.62 89 LEU A C 1
ATOM 695 O O . LEU A 1 89 ? 4.891 -4.985 -14.229 1.00 82.62 89 LEU A O 1
ATOM 699 N N . ILE A 1 90 ? 4.869 -3.984 -12.216 1.00 79.19 90 ILE A N 1
ATOM 700 C CA . ILE A 1 90 ? 6.191 -3.360 -12.350 1.00 79.19 90 ILE A CA 1
ATOM 701 C C . ILE A 1 90 ? 7.256 -4.440 -12.557 1.00 79.19 90 ILE A C 1
ATOM 703 O O . ILE A 1 90 ? 8.036 -4.355 -13.504 1.00 79.19 90 ILE A O 1
ATOM 707 N N . SER A 1 91 ? 7.269 -5.483 -11.718 1.00 79.81 91 SER A N 1
ATOM 708 C CA . SER A 1 91 ? 8.270 -6.553 -11.812 1.00 79.81 91 SER A CA 1
ATOM 709 C C . SER A 1 91 ? 8.200 -7.338 -13.127 1.00 79.81 91 SER A C 1
ATOM 711 O O . SER A 1 91 ? 9.241 -7.714 -13.661 1.00 79.81 91 SER A O 1
ATOM 713 N N . GLN A 1 92 ? 6.999 -7.555 -13.676 1.00 82.38 92 GLN A N 1
ATOM 714 C CA . GLN A 1 92 ? 6.794 -8.276 -14.934 1.00 82.38 92 GLN A CA 1
ATOM 715 C C . GLN A 1 92 ? 7.010 -7.402 -16.173 1.00 82.38 92 GLN A C 1
ATOM 717 O O . GLN A 1 92 ? 7.482 -7.897 -17.196 1.00 82.38 92 GLN A O 1
ATOM 722 N N . ALA A 1 93 ? 6.693 -6.109 -16.104 1.00 77.19 93 ALA A N 1
ATOM 723 C CA . ALA A 1 93 ? 6.972 -5.165 -17.182 1.00 77.19 93 ALA A CA 1
ATOM 724 C C . ALA A 1 93 ? 8.478 -4.884 -17.307 1.00 77.19 93 ALA A C 1
ATOM 726 O O . ALA A 1 93 ? 8.974 -4.636 -18.409 1.00 77.19 93 ALA A O 1
ATOM 727 N N . TRP A 1 94 ? 9.217 -4.989 -16.196 1.00 76.06 94 TRP A N 1
ATOM 728 C CA . TRP A 1 94 ? 10.626 -4.613 -16.113 1.00 76.06 94 TRP A CA 1
ATOM 729 C C . TRP A 1 94 ? 11.534 -5.259 -17.174 1.00 76.06 94 TRP A C 1
ATOM 731 O O . TRP A 1 94 ? 12.215 -4.514 -17.882 1.00 76.06 94 TRP A O 1
ATOM 741 N N . PRO A 1 95 ? 11.534 -6.593 -17.390 1.00 76.94 95 PRO A N 1
ATOM 742 C CA . PRO A 1 95 ? 12.426 -7.218 -18.368 1.00 76.94 95 PRO A CA 1
ATOM 743 C C . PRO A 1 95 ? 12.131 -6.776 -19.805 1.00 76.94 95 PRO A C 1
ATOM 745 O O . PRO A 1 95 ? 13.041 -6.654 -20.627 1.00 76.94 95 PRO A O 1
ATOM 748 N N . ASN A 1 96 ? 10.859 -6.522 -20.126 1.00 73.56 96 ASN A N 1
ATOM 749 C CA . ASN A 1 96 ? 10.460 -6.050 -21.450 1.00 73.56 96 ASN A CA 1
ATOM 750 C C . ASN A 1 96 ? 10.921 -4.606 -21.678 1.00 73.56 96 ASN A C 1
ATOM 752 O O . ASN A 1 96 ? 11.461 -4.291 -22.739 1.00 73.56 96 ASN A O 1
ATOM 756 N N . MET A 1 97 ? 10.786 -3.753 -20.663 1.00 70.56 97 MET A N 1
ATOM 757 C CA . MET A 1 97 ? 11.230 -2.360 -20.718 1.00 70.56 97 MET A CA 1
ATOM 758 C C . MET A 1 97 ? 12.758 -2.242 -20.775 1.00 70.56 97 MET A C 1
ATOM 760 O O . MET A 1 97 ? 13.287 -1.430 -21.535 1.00 70.56 97 MET A O 1
ATOM 764 N N . GLU A 1 98 ? 13.481 -3.088 -20.038 1.00 68.94 98 GLU A N 1
ATOM 765 C CA . GLU A 1 98 ? 14.946 -3.163 -20.070 1.00 68.94 98 GLU A CA 1
ATOM 766 C C . GLU A 1 98 ? 15.470 -3.534 -21.467 1.00 68.94 98 GLU A C 1
ATOM 768 O O . GLU A 1 98 ? 16.388 -2.892 -21.983 1.00 68.94 98 GLU A O 1
ATOM 773 N N . ARG A 1 99 ? 14.840 -4.511 -22.136 1.00 72.62 99 ARG A N 1
ATOM 774 C CA . ARG A 1 99 ? 15.204 -4.913 -23.508 1.00 72.62 99 ARG A CA 1
ATOM 775 C C . ARG A 1 99 ? 15.000 -3.793 -24.528 1.00 72.62 99 ARG A C 1
ATOM 777 O O . ARG A 1 99 ? 15.819 -3.652 -25.435 1.00 72.62 99 ARG A O 1
ATOM 784 N N . GLN A 1 100 ? 13.931 -3.009 -24.388 1.00 66.81 100 GLN A N 1
ATOM 785 C CA . GLN A 1 100 ? 13.586 -1.931 -25.323 1.00 66.81 100 GLN A CA 1
ATOM 786 C C . GLN A 1 100 ? 14.434 -0.660 -25.128 1.00 66.81 100 GLN A C 1
ATOM 788 O O . GLN A 1 100 ? 14.639 0.091 -26.079 1.00 66.81 100 GLN A O 1
ATOM 793 N N . SER A 1 101 ? 14.979 -0.429 -23.929 1.00 61.72 101 SER A N 1
ATOM 794 C CA . SER A 1 101 ? 15.597 0.852 -23.541 1.00 61.72 101 SER A CA 1
ATOM 795 C C . SER A 1 101 ? 17.134 0.853 -23.452 1.00 61.72 101 SER A C 1
ATOM 797 O O . SER A 1 101 ? 17.701 1.664 -22.721 1.00 61.72 101 SER A O 1
ATOM 799 N N . ARG A 1 102 ? 17.843 0.024 -24.237 1.00 56.69 102 ARG A N 1
ATOM 800 C CA . ARG A 1 102 ? 19.326 -0.111 -24.221 1.00 56.69 102 ARG A CA 1
ATOM 801 C C . ARG A 1 102 ? 20.143 1.187 -24.418 1.00 56.69 102 ARG A C 1
ATOM 803 O O . ARG A 1 102 ? 21.353 1.155 -24.227 1.00 56.69 102 ARG A O 1
ATOM 810 N N . LYS A 1 103 ? 19.529 2.304 -24.829 1.00 53.94 103 LYS A N 1
ATOM 811 C CA . LYS A 1 103 ? 20.208 3.580 -25.150 1.00 53.94 103 LYS A CA 1
ATOM 812 C C . LYS A 1 103 ? 19.668 4.819 -24.410 1.00 53.94 103 LYS A C 1
ATOM 814 O O . LYS A 1 103 ? 20.000 5.930 -24.806 1.00 53.94 103 LYS A O 1
ATOM 819 N N . ARG A 1 104 ? 18.818 4.680 -23.384 1.00 56.06 104 ARG A N 1
ATOM 820 C CA . ARG A 1 104 ? 18.199 5.846 -22.714 1.00 56.06 104 ARG A CA 1
ATOM 821 C C . ARG A 1 104 ? 18.934 6.260 -21.440 1.00 56.06 104 ARG A C 1
ATOM 823 O O . ARG A 1 104 ? 19.246 5.420 -20.601 1.00 56.06 104 ARG A O 1
ATOM 830 N N . THR A 1 105 ? 19.146 7.566 -21.295 1.00 52.25 105 THR A N 1
ATOM 831 C CA . THR A 1 105 ? 19.588 8.231 -20.066 1.00 52.25 105 THR A CA 1
ATOM 832 C C . THR A 1 105 ? 18.521 8.030 -18.993 1.00 52.25 105 THR A C 1
ATOM 834 O O . THR A 1 105 ? 17.360 8.392 -19.189 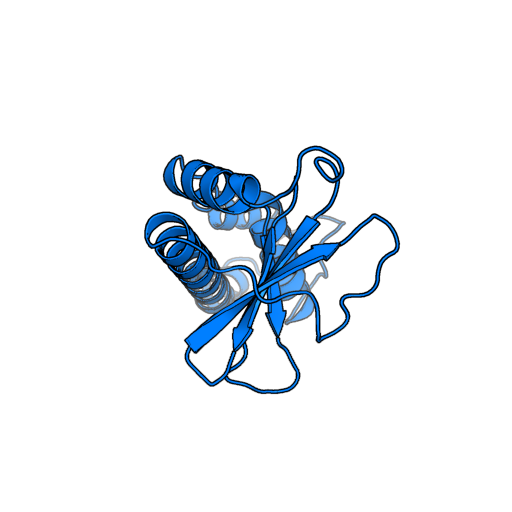1.00 52.25 105 THR A O 1
ATOM 837 N N . TYR A 1 106 ? 18.894 7.397 -17.885 1.00 55.03 106 TYR A N 1
ATOM 838 C CA . TYR A 1 106 ? 18.017 7.254 -16.725 1.00 55.03 106 TYR A CA 1
ATOM 839 C C . TYR A 1 106 ? 17.723 8.634 -16.131 1.00 55.03 106 TYR A C 1
ATOM 841 O O . TYR A 1 106 ? 18.551 9.543 -16.239 1.00 55.03 106 TYR A O 1
ATOM 849 N N . ALA A 1 107 ? 16.559 8.791 -15.494 1.00 56.62 107 ALA A N 1
ATOM 850 C CA . ALA A 1 107 ? 16.348 9.945 -14.630 1.00 56.62 107 ALA A CA 1
ATOM 851 C C . ALA A 1 107 ? 17.487 9.974 -13.583 1.00 56.62 107 ALA A C 1
ATOM 853 O O . ALA A 1 107 ? 17.861 8.909 -13.081 1.00 56.62 107 ALA A O 1
ATOM 854 N N . PRO A 1 108 ? 18.103 11.137 -13.308 1.00 59.53 108 PRO A N 1
ATOM 855 C CA . PRO A 1 108 ? 19.335 11.221 -12.516 1.00 59.53 108 PRO A CA 1
ATOM 856 C C . PRO A 1 108 ? 19.181 10.716 -11.070 1.00 59.53 108 PRO A C 1
ATOM 858 O O . PRO A 1 108 ? 20.176 10.423 -10.414 1.00 59.53 108 PRO A O 1
ATOM 861 N N . ASP A 1 109 ? 17.944 10.594 -10.588 1.00 64.44 109 ASP A N 1
ATOM 862 C CA . ASP A 1 109 ? 17.537 10.076 -9.281 1.00 64.44 109 ASP A CA 1
ATOM 863 C C . ASP A 1 109 ? 17.315 8.551 -9.247 1.00 64.44 109 ASP A C 1
ATOM 865 O O . ASP A 1 109 ? 17.231 7.963 -8.165 1.00 64.44 109 ASP A O 1
ATOM 869 N N . LEU A 1 110 ? 17.229 7.886 -10.404 1.00 59.34 110 LEU A N 1
ATOM 870 C CA . LEU A 1 110 ? 17.012 6.443 -10.482 1.00 59.34 110 LEU A CA 1
ATOM 871 C C . LEU A 1 110 ? 18.349 5.686 -10.515 1.00 59.34 110 LEU A C 1
ATOM 873 O O . LEU A 1 110 ? 19.217 5.997 -11.336 1.00 59.34 110 LEU A O 1
ATOM 877 N N . PRO A 1 111 ? 18.519 4.632 -9.689 1.00 59.78 111 PRO A N 1
ATOM 878 C CA . PRO A 1 111 ? 19.632 3.703 -9.826 1.00 59.78 111 PRO A CA 1
ATOM 879 C C . PRO A 1 111 ? 19.687 3.196 -11.266 1.00 59.78 111 PRO A C 1
ATOM 881 O O . PRO A 1 111 ? 18.679 2.735 -11.800 1.00 59.78 111 PRO A O 1
ATOM 884 N N . GLN A 1 112 ? 20.853 3.295 -11.903 1.00 57.72 112 GLN A N 1
ATOM 885 C CA . GLN A 1 112 ? 20.940 3.113 -13.352 1.00 57.72 112 GLN A CA 1
ATOM 886 C C . GLN A 1 112 ? 20.601 1.683 -13.804 1.00 57.72 112 GLN A C 1
ATOM 888 O O . GLN A 1 112 ? 20.253 1.513 -14.963 1.00 57.72 112 GLN A O 1
ATOM 893 N N . TYR A 1 113 ? 20.638 0.660 -12.932 1.00 59.09 113 TYR A N 1
ATOM 894 C CA . TYR A 1 113 ? 20.297 -0.725 -13.295 1.00 59.09 113 TYR A CA 1
ATOM 895 C C . TYR A 1 113 ? 19.815 -1.580 -12.104 1.00 59.09 113 TYR A C 1
ATOM 897 O O . TYR A 1 113 ? 20.138 -1.321 -10.942 1.00 59.09 113 TYR A O 1
ATOM 905 N N . GLY A 1 114 ? 19.090 -2.662 -12.415 1.00 62.22 114 GLY A N 1
ATOM 906 C CA . GLY A 1 114 ? 18.856 -3.797 -11.514 1.00 62.22 114 GLY A CA 1
ATOM 907 C C . GLY A 1 114 ? 17.771 -3.613 -10.444 1.00 62.22 114 GLY A C 1
ATOM 908 O O . GLY A 1 114 ? 16.903 -2.745 -10.528 1.00 62.22 114 GLY A O 1
ATOM 909 N N . ARG A 1 115 ? 17.817 -4.470 -9.411 1.00 65.25 115 ARG A N 1
ATOM 910 C CA . ARG A 1 115 ? 16.801 -4.554 -8.337 1.00 65.25 115 ARG A CA 1
ATOM 911 C C . ARG A 1 115 ? 16.561 -3.225 -7.608 1.00 65.25 115 ARG A C 1
ATOM 913 O O . ARG A 1 115 ? 15.448 -2.978 -7.158 1.00 65.25 115 ARG A O 1
ATOM 920 N N . HIS A 1 116 ? 17.572 -2.360 -7.520 1.00 70.25 116 HIS A N 1
ATOM 921 C CA . HIS A 1 116 ? 17.452 -1.053 -6.867 1.00 70.25 116 HIS A CA 1
ATOM 922 C C . HIS A 1 116 ? 16.544 -0.084 -7.632 1.00 70.25 116 HIS A C 1
ATOM 924 O O . HIS A 1 116 ? 15.817 0.686 -7.011 1.00 70.25 116 HIS A O 1
ATOM 930 N N . ALA A 1 117 ? 16.546 -0.146 -8.965 1.00 71.19 117 ALA A N 1
ATOM 931 C CA . ALA A 1 117 ? 15.690 0.692 -9.796 1.00 71.19 117 ALA A CA 1
ATOM 932 C C . ALA A 1 117 ? 14.215 0.272 -9.677 1.00 71.19 117 ALA A C 1
ATOM 934 O O . ALA A 1 117 ? 13.349 1.124 -9.507 1.00 71.19 117 ALA A O 1
ATOM 935 N N . ILE A 1 118 ? 13.948 -1.041 -9.658 1.00 75.25 118 ILE A N 1
ATOM 936 C CA . ILE A 1 118 ? 12.613 -1.593 -9.369 1.00 75.25 118 ILE A CA 1
ATOM 937 C C . ILE A 1 118 ? 12.138 -1.126 -7.991 1.00 75.25 118 ILE A C 1
ATOM 939 O O . ILE A 1 118 ? 11.015 -0.651 -7.863 1.00 75.25 118 ILE A O 1
ATOM 943 N N . GLY A 1 119 ? 13.009 -1.214 -6.977 1.00 77.38 119 GLY A N 1
ATOM 944 C CA . GLY A 1 119 ? 12.708 -0.748 -5.623 1.00 77.38 119 GLY A CA 1
ATOM 945 C C . GLY A 1 119 ? 12.275 0.717 -5.584 1.00 77.38 119 GLY A C 1
ATOM 946 O O . GLY A 1 119 ? 11.270 1.026 -4.962 1.00 77.38 119 GLY A O 1
ATOM 947 N N . LYS A 1 120 ? 12.954 1.603 -6.324 1.00 80.81 120 LYS A N 1
ATOM 948 C CA . LYS A 1 120 ? 12.567 3.019 -6.401 1.00 80.81 120 LYS A CA 1
ATOM 949 C C . LYS A 1 120 ? 11.210 3.257 -7.051 1.00 80.81 120 LYS A C 1
ATOM 951 O O . LYS A 1 120 ? 10.430 4.036 -6.524 1.00 80.81 120 LYS A O 1
ATOM 956 N N . VAL A 1 121 ? 10.895 2.556 -8.138 1.00 78.25 121 VAL A N 1
ATOM 957 C CA . VAL A 1 121 ? 9.569 2.677 -8.770 1.00 78.25 121 VAL A CA 1
ATOM 958 C C . VAL A 1 121 ? 8.467 2.150 -7.845 1.00 78.25 121 VAL A C 1
ATOM 960 O O . VAL A 1 121 ? 7.373 2.706 -7.813 1.00 78.25 121 VAL A O 1
ATOM 963 N N . VAL A 1 122 ? 8.754 1.102 -7.068 1.00 81.19 122 VAL A N 1
ATOM 964 C CA . VAL A 1 122 ? 7.838 0.596 -6.035 1.00 81.19 122 VAL A CA 1
ATOM 965 C C . VAL A 1 122 ? 7.674 1.604 -4.893 1.00 81.19 122 VAL A C 1
ATOM 967 O O . VAL A 1 122 ? 6.547 1.816 -4.455 1.00 81.19 122 VAL A O 1
ATOM 970 N N . ASP A 1 123 ? 8.749 2.264 -4.453 1.00 83.94 123 ASP A N 1
ATOM 971 C CA . ASP A 1 123 ? 8.677 3.333 -3.447 1.00 83.94 123 ASP A CA 1
ATOM 972 C C . ASP A 1 123 ? 7.797 4.500 -3.939 1.00 83.94 123 ASP A C 1
ATOM 974 O O . ASP A 1 123 ? 6.944 4.988 -3.198 1.00 83.94 123 ASP A O 1
ATOM 978 N N . ASP A 1 124 ? 7.956 4.924 -5.199 1.00 84.50 124 ASP A N 1
ATOM 979 C CA . ASP A 1 124 ? 7.148 5.998 -5.793 1.00 84.50 124 ASP A CA 1
ATOM 980 C C . ASP A 1 124 ? 5.670 5.621 -5.902 1.00 84.50 124 ASP A C 1
ATOM 982 O O . ASP A 1 124 ? 4.787 6.439 -5.645 1.00 84.50 124 ASP A O 1
ATOM 986 N N . LEU A 1 125 ? 5.397 4.380 -6.308 1.00 84.69 125 LEU A N 1
ATOM 987 C CA . LEU A 1 125 ? 4.053 3.821 -6.361 1.00 84.69 125 LEU A CA 1
ATOM 988 C C . LEU A 1 125 ? 3.404 3.873 -4.978 1.00 84.69 125 LEU A C 1
ATOM 990 O O . LEU A 1 125 ? 2.278 4.336 -4.841 1.00 84.69 125 LEU A O 1
ATOM 994 N N . GLU A 1 126 ? 4.111 3.395 -3.960 1.00 85.81 126 GLU A N 1
ATOM 995 C CA . GLU A 1 126 ? 3.647 3.398 -2.576 1.00 85.81 126 GLU A CA 1
ATOM 996 C C . GLU A 1 126 ? 3.363 4.821 -2.086 1.00 85.81 126 GLU A C 1
ATOM 998 O O . GLU A 1 126 ? 2.298 5.083 -1.520 1.00 85.81 126 GLU A O 1
ATOM 1003 N N . GLN A 1 127 ? 4.236 5.774 -2.418 1.00 85.75 127 GLN A N 1
ATOM 1004 C CA . GLN A 1 127 ? 4.009 7.186 -2.132 1.00 85.75 127 GLN A CA 1
ATOM 1005 C C . GLN A 1 127 ? 2.739 7.727 -2.809 1.00 85.75 127 GLN A C 1
ATOM 1007 O O . GLN A 1 127 ? 1.956 8.408 -2.147 1.00 85.75 127 GLN A O 1
ATOM 1012 N N . ARG A 1 128 ? 2.499 7.400 -4.086 1.00 84.75 128 ARG A N 1
ATOM 1013 C CA . ARG A 1 128 ? 1.277 7.792 -4.815 1.00 84.75 128 ARG A CA 1
ATOM 1014 C C . ARG A 1 128 ? 0.013 7.153 -4.249 1.00 84.75 128 ARG A C 1
ATOM 1016 O O . ARG A 1 128 ? -1.013 7.806 -4.140 1.00 84.75 128 ARG A O 1
ATOM 1023 N N . LEU A 1 129 ? 0.099 5.893 -3.831 1.00 83.81 129 LEU A N 1
ATOM 1024 C CA . LEU A 1 129 ? -0.986 5.180 -3.155 1.00 83.81 129 LEU A CA 1
ATOM 1025 C C . LEU A 1 129 ? -1.183 5.631 -1.695 1.00 83.81 129 LEU A C 1
ATOM 1027 O O . LEU A 1 129 ? -2.097 5.145 -1.031 1.00 83.81 129 LEU A O 1
ATOM 1031 N N . ARG A 1 130 ? -0.314 6.513 -1.174 1.00 87.12 130 ARG A N 1
ATOM 1032 C CA . ARG A 1 130 ? -0.275 6.965 0.229 1.00 87.12 130 ARG A CA 1
ATOM 1033 C C . ARG A 1 130 ? -0.172 5.812 1.225 1.00 87.12 130 ARG A C 1
ATOM 1035 O O . ARG A 1 130 ? -0.600 5.933 2.373 1.00 87.12 130 ARG A O 1
ATOM 1042 N N . ILE A 1 131 ? 0.442 4.707 0.819 1.00 86.94 131 ILE A N 1
ATOM 1043 C CA . ILE A 1 131 ? 0.670 3.537 1.666 1.00 86.94 131 ILE A CA 1
ATOM 1044 C C . ILE A 1 131 ? 2.141 3.143 1.643 1.00 86.94 131 ILE A C 1
ATOM 1046 O O . ILE A 1 131 ? 2.875 3.493 0.734 1.00 86.94 131 ILE A O 1
ATOM 1050 N N . ARG A 1 132 ? 2.580 2.365 2.623 1.00 86.12 132 ARG A N 1
ATOM 1051 C CA . ARG A 1 132 ? 3.844 1.635 2.568 1.00 86.12 132 ARG A CA 1
ATOM 1052 C C . ARG A 1 132 ? 3.599 0.213 3.017 1.00 86.12 132 ARG A C 1
ATOM 1054 O O . ARG A 1 132 ? 3.092 0.024 4.120 1.00 86.12 132 ARG A O 1
ATOM 1061 N N . VAL A 1 133 ? 3.950 -0.770 2.195 1.00 83.25 133 VAL A N 1
ATOM 1062 C CA . VAL A 1 133 ? 3.748 -2.181 2.551 1.00 83.25 133 VAL A CA 1
ATOM 1063 C C . VAL A 1 133 ? 5.001 -2.705 3.238 1.00 83.25 133 VAL A C 1
ATOM 1065 O O . VAL A 1 133 ? 6.073 -2.801 2.635 1.00 83.25 133 VAL A O 1
ATOM 1068 N N . CYS A 1 134 ? 4.858 -3.060 4.508 1.00 80.00 134 CYS A N 1
ATOM 1069 C CA . CYS A 1 134 ? 5.910 -3.620 5.335 1.00 80.00 134 CYS A CA 1
ATOM 1070 C C . CYS A 1 134 ? 5.876 -5.150 5.257 1.00 80.00 134 CYS A C 1
ATOM 1072 O O . CYS A 1 134 ? 4.843 -5.764 5.526 1.00 80.00 134 CYS A O 1
ATOM 1074 N N . ASN A 1 135 ? 7.023 -5.754 4.939 1.00 66.06 135 ASN A N 1
ATOM 1075 C CA . ASN A 1 135 ? 7.252 -7.164 5.236 1.00 66.06 135 ASN A CA 1
ATOM 1076 C C . ASN A 1 135 ? 7.704 -7.252 6.690 1.00 66.06 135 ASN A C 1
ATOM 1078 O O . ASN A 1 135 ? 8.764 -6.729 7.039 1.00 66.06 135 ASN A O 1
ATOM 1082 N N . ILE A 1 136 ? 6.883 -7.876 7.524 1.00 56.31 136 ILE A N 1
ATOM 1083 C CA . ILE A 1 136 ? 7.288 -8.277 8.867 1.00 56.31 136 ILE A CA 1
ATOM 1084 C C . ILE A 1 136 ? 8.076 -9.587 8.706 1.00 56.31 136 ILE A C 1
ATOM 1086 O O . ILE A 1 136 ? 7.913 -10.287 7.709 1.00 56.31 136 ILE A O 1
ATOM 1090 N N . GLU A 1 137 ? 8.978 -9.906 9.635 1.00 47.72 137 GLU A N 1
ATOM 1091 C CA . GLU A 1 137 ? 9.867 -11.085 9.560 1.00 47.72 137 GLU A CA 1
ATOM 1092 C C . GLU A 1 137 ? 9.125 -12.425 9.359 1.00 47.72 137 GLU A C 1
ATOM 1094 O O . GLU A 1 137 ? 9.738 -13.426 8.997 1.00 47.72 137 GLU A O 1
ATOM 1099 N N . ILE A 1 138 ? 7.801 -12.439 9.534 1.00 51.19 138 ILE A N 1
ATOM 1100 C CA . ILE A 1 138 ? 6.928 -13.581 9.287 1.00 51.19 138 ILE A CA 1
ATOM 1101 C C . ILE A 1 138 ? 6.273 -13.429 7.892 1.00 51.19 138 ILE A C 1
ATOM 1103 O O . ILE A 1 138 ? 5.547 -12.458 7.677 1.00 51.19 138 ILE A O 1
ATOM 1107 N N . PRO A 1 139 ? 6.469 -14.380 6.953 1.00 51.41 139 PRO A N 1
ATOM 1108 C CA . PRO A 1 139 ? 6.056 -14.264 5.542 1.00 51.41 139 PRO A CA 1
ATOM 1109 C C . PRO A 1 139 ? 4.571 -13.957 5.294 1.00 51.41 139 PRO A C 1
ATOM 1111 O O . PRO A 1 139 ? 4.230 -13.332 4.287 1.00 51.41 139 PRO A O 1
ATOM 1114 N N . ASP A 1 140 ? 3.702 -14.387 6.208 1.00 56.56 140 ASP A N 1
ATOM 1115 C CA . ASP A 1 140 ? 2.246 -14.252 6.088 1.00 56.56 140 ASP A CA 1
ATOM 1116 C C . ASP A 1 140 ? 1.699 -12.996 6.782 1.00 56.56 140 ASP A C 1
ATOM 1118 O O . ASP A 1 140 ? 0.563 -12.586 6.538 1.00 56.56 140 ASP A O 1
ATOM 1122 N N . LEU A 1 141 ? 2.521 -12.345 7.610 1.00 57.16 141 LEU A N 1
ATOM 1123 C CA . LEU A 1 141 ? 2.179 -11.103 8.293 1.00 57.16 141 LEU A CA 1
ATOM 1124 C C . LEU A 1 141 ? 2.458 -9.922 7.367 1.00 57.16 141 LEU A C 1
ATOM 1126 O O . LEU A 1 141 ? 3.600 -9.535 7.103 1.00 57.16 141 LEU A O 1
ATOM 1130 N N . LYS A 1 142 ? 1.372 -9.333 6.873 1.00 74.31 142 LYS A N 1
ATOM 1131 C CA . LYS A 1 142 ? 1.409 -8.133 6.043 1.00 74.31 142 LYS A CA 1
ATOM 1132 C C . LYS A 1 142 ? 0.954 -6.943 6.867 1.00 74.31 142 LYS A C 1
ATOM 1134 O O . LYS A 1 142 ? -0.109 -6.976 7.488 1.00 74.31 142 LYS A O 1
ATOM 1139 N N . ALA A 1 143 ? 1.747 -5.881 6.827 1.00 80.75 143 ALA A N 1
ATOM 1140 C CA . ALA A 1 143 ? 1.372 -4.605 7.405 1.00 80.75 143 ALA A CA 1
ATOM 1141 C C . ALA A 1 143 ? 1.409 -3.499 6.357 1.00 80.75 143 ALA A C 1
ATOM 1143 O O . ALA A 1 143 ? 2.242 -3.512 5.447 1.00 80.75 143 ALA A O 1
ATOM 1144 N N . ILE A 1 144 ? 0.510 -2.529 6.497 1.00 85.69 144 ILE A N 1
ATOM 1145 C CA . ILE A 1 144 ? 0.522 -1.308 5.697 1.00 85.69 144 ILE A CA 1
ATOM 1146 C C . ILE A 1 144 ? 0.603 -0.092 6.612 1.00 85.69 144 ILE A C 1
ATOM 1148 O O . ILE A 1 144 ? -0.042 -0.028 7.656 1.00 85.69 144 ILE A O 1
ATOM 1152 N N . ILE A 1 145 ? 1.399 0.890 6.207 1.00 84.69 145 ILE A N 1
ATOM 1153 C CA . ILE A 1 145 ? 1.416 2.220 6.807 1.00 84.69 145 ILE A CA 1
ATOM 1154 C C . ILE A 1 145 ? 0.681 3.153 5.859 1.00 84.69 145 ILE A C 1
ATOM 1156 O O . ILE A 1 145 ? 1.169 3.390 4.764 1.00 84.69 145 ILE A O 1
ATOM 1160 N N . VAL A 1 146 ? -0.446 3.710 6.273 1.00 83.81 146 VAL A N 1
ATOM 1161 C CA . VAL A 1 146 ? -1.208 4.705 5.517 1.00 83.81 146 VAL A CA 1
ATOM 1162 C C . VAL A 1 146 ? -0.762 6.103 5.942 1.00 83.81 146 VAL A C 1
ATOM 1164 O O . VAL A 1 146 ? -0.724 6.425 7.133 1.00 83.81 146 VAL A O 1
ATOM 1167 N N . SER A 1 147 ? -0.390 6.929 4.972 1.00 86.00 147 SER A N 1
ATOM 1168 C CA . SER A 1 147 ? 0.070 8.302 5.193 1.00 86.00 147 SER A CA 1
ATOM 1169 C C . SER A 1 147 ? -1.107 9.288 5.290 1.00 86.00 147 SER A C 1
ATOM 1171 O O . SER A 1 147 ? -2.202 8.959 4.826 1.00 86.00 147 SER A O 1
ATOM 1173 N N . PRO A 1 148 ? -0.907 10.460 5.932 1.00 77.81 148 PRO A N 1
ATOM 1174 C CA . PRO A 1 148 ? -1.891 11.539 5.986 1.00 77.81 148 PRO A CA 1
ATOM 1175 C C . PRO A 1 148 ? -2.350 12.027 4.625 1.00 77.81 148 PRO A C 1
ATOM 1177 O O . PRO A 1 148 ? -1.749 11.671 3.583 1.00 77.81 148 PRO A O 1
#

Secondary structure (DSSP, 8-state):
--HHHHHHHHTTS--HHHHHHHHHHHTTS-GGGTTSEEEEEE-TTS-EEEEEEPTTPPP-S--------HHHHHHHHHHHHHHHHHHHHHHHHHHHHHHHTTTPPPPTTS-SSSHHHHHHHHHHHHHHTTEEEEE-SSTT-EEEEE--

pLDDT: mean 75.58, std 11.87, range [43.38, 92.94]

Foldseek 3Di:
DAVVVLCVLLVPLDDPLLVVLLVLLLVVDPPVLNQWKWKWKQDPVRAIAIDTHDVPDDDDPDHDRDDDDPSNVVSVVVLVVSLVVSLVVLVVCVVVVCVVPVDDDYDPPADPDDPRNSVVSSVVSCVSSQKDWDDDPDNVMIMIIHGD

Sequence (148 aa):
MDDNDRRRLLQFSETPLVEHAVGTLRSCVPSEYKDGKLFLELGVDGTIHVGVLMPGDRPSPGRKAIKINQAQRTAFDFLLATAAYHRLLISQAWPNMERQSRKRTYAPDLPQYGRHAIGKVVDDLEQRLRIRVCNIEIPDLKAIIVSP

Radius of gyration: 16.85 Å; chains: 1; bounding box: 37×29×46 Å